Protein AF-A0A961KZN4-F1 (afdb_monomer_lite)

Foldseek 3Di:
DDPDDFDDDPLRSVLQVVLVVCVVVQVPDPQWDCPPSFTEGQDDVVVDLVVVLVRCVVSVDYDHPVHDPVCVVVVQVSQVVSVHGDDDDDPPPPD

Secondary structure (DSSP, 8-state):
-------SSHHHHHHHHHHHHTHHHHHHSTT---BTTB-EES-HHHH-HHHHHHHHHHHS--EE-S--GGGHHHHHHHHHHTT-------TT---

Structure (mmCIF, N/CA/C/O backbone):
data_AF-A0A961KZN4-F1
#
_entry.id   AF-A0A961KZN4-F1
#
loop_
_atom_site.group_PDB
_atom_site.id
_atom_site.type_symbol
_atom_site.label_atom_id
_atom_site.label_alt_id
_atom_site.label_comp_id
_atom_site.label_asym_id
_atom_site.label_entity_id
_atom_site.label_seq_id
_atom_site.pdbx_PDB_ins_code
_atom_site.Cartn_x
_atom_site.Cartn_y
_atom_site.Cartn_z
_atom_site.occupancy
_atom_site.B_iso_or_equiv
_atom_site.auth_seq_id
_atom_site.auth_comp_id
_atom_site.auth_asym_id
_atom_site.auth_atom_id
_atom_site.pdbx_PDB_model_num
ATOM 1 N N . MET A 1 1 ? -3.814 -19.064 27.855 1.00 37.53 1 MET A N 1
ATOM 2 C CA . MET A 1 1 ? -4.440 -18.147 26.879 1.00 37.53 1 MET A CA 1
ATOM 3 C C . MET A 1 1 ? -3.742 -16.807 27.024 1.00 37.53 1 MET A C 1
ATOM 5 O O . MET A 1 1 ? -3.679 -16.320 28.142 1.00 37.53 1 MET A O 1
ATOM 9 N N . VAL A 1 2 ? -3.093 -16.296 25.974 1.00 43.28 2 VAL A N 1
ATOM 10 C CA . VAL A 1 2 ? -2.237 -15.098 26.063 1.00 43.28 2 VAL A CA 1
ATOM 11 C C . VAL A 1 2 ? -3.055 -13.865 25.678 1.00 43.28 2 VAL A C 1
ATOM 13 O O . VAL A 1 2 ? -3.083 -13.472 24.518 1.00 43.28 2 VAL A O 1
ATOM 16 N N . GLU A 1 3 ? -3.721 -13.251 26.651 1.00 47.50 3 GLU A N 1
ATOM 17 C CA . GLU A 1 3 ? -4.110 -11.841 26.560 1.00 47.50 3 GLU A CA 1
ATOM 18 C C . GLU A 1 3 ? -2.912 -11.009 27.040 1.00 47.50 3 GLU A C 1
ATOM 20 O O . GLU A 1 3 ? -2.653 -10.934 28.237 1.00 47.50 3 GLU A O 1
ATOM 25 N N . GLY A 1 4 ? -2.114 -10.442 26.126 1.00 57.72 4 GLY A N 1
ATOM 26 C CA . GLY A 1 4 ? -0.996 -9.578 26.548 1.00 57.72 4 GLY A CA 1
ATOM 27 C C . GLY A 1 4 ? 0.115 -9.256 25.545 1.00 57.72 4 GLY A C 1
ATOM 28 O O . GLY A 1 4 ? 1.176 -8.817 25.973 1.00 57.72 4 GLY A O 1
ATOM 29 N N . GLY A 1 5 ? -0.072 -9.474 24.238 1.00 77.69 5 GLY A N 1
ATOM 30 C CA . GLY A 1 5 ? 1.012 -9.338 23.246 1.00 77.69 5 GLY A CA 1
ATOM 31 C C . GLY A 1 5 ? 0.982 -8.098 22.343 1.00 77.69 5 GLY A C 1
ATOM 32 O O . GLY A 1 5 ? 1.836 -7.983 21.469 1.00 77.69 5 GLY A O 1
ATOM 33 N N . LEU A 1 6 ? -0.002 -7.200 22.488 1.00 86.50 6 LEU A N 1
ATOM 34 C CA . LEU A 1 6 ? -0.196 -6.063 21.576 1.00 86.50 6 LEU A CA 1
ATOM 35 C C . LEU A 1 6 ? 0.282 -4.750 22.206 1.00 86.50 6 LEU A C 1
ATOM 37 O O . LEU A 1 6 ? -0.172 -4.371 23.286 1.00 86.50 6 LEU A O 1
ATOM 41 N N . TYR A 1 7 ? 1.149 -4.018 21.505 1.00 80.94 7 TYR A N 1
ATOM 42 C CA . TYR A 1 7 ? 1.857 -2.854 22.058 1.00 80.94 7 TYR A CA 1
ATOM 43 C C . TYR A 1 7 ? 1.442 -1.530 21.403 1.00 80.94 7 TYR A C 1
ATOM 45 O O . TYR A 1 7 ? 1.116 -1.496 20.220 1.00 80.94 7 TYR A O 1
ATOM 53 N N . GLY A 1 8 ? 1.507 -0.423 22.149 1.00 81.38 8 GLY A N 1
ATOM 54 C CA . GLY A 1 8 ? 1.264 0.930 21.627 1.00 81.38 8 GLY A CA 1
ATOM 55 C C . GLY A 1 8 ? -0.162 1.460 21.832 1.00 81.38 8 GLY A C 1
ATOM 56 O O . GLY A 1 8 ? -0.900 0.996 22.704 1.00 81.38 8 GLY A O 1
ATOM 57 N N . SER A 1 9 ? -0.532 2.477 21.051 1.00 83.81 9 SER A N 1
ATOM 58 C CA . SER A 1 9 ? -1.836 3.146 21.093 1.00 83.81 9 SER A CA 1
ATOM 59 C C . SER A 1 9 ? -2.990 2.200 20.732 1.00 83.81 9 SER A C 1
ATOM 61 O O . SER A 1 9 ? -2.793 1.108 20.196 1.00 83.81 9 SER A O 1
ATOM 63 N N . VAL A 1 10 ? -4.235 2.614 20.994 1.00 82.12 10 VAL A N 1
ATOM 64 C CA . VAL A 1 10 ? -5.425 1.814 20.641 1.00 82.12 10 VAL A CA 1
ATOM 65 C C . VAL A 1 10 ? -5.470 1.504 19.142 1.00 82.12 10 VAL A C 1
ATOM 67 O O . VAL A 1 10 ? -5.736 0.363 18.772 1.00 82.12 10 VAL A O 1
ATOM 70 N N . ALA A 1 11 ? -5.152 2.481 18.289 1.00 79.19 11 ALA A N 1
ATOM 71 C CA . ALA A 1 11 ? -5.083 2.278 16.844 1.00 79.19 11 ALA A CA 1
ATOM 72 C C . ALA A 1 11 ? -3.997 1.256 16.465 1.00 79.19 11 ALA A C 1
ATOM 74 O O . ALA A 1 11 ? -4.264 0.318 15.719 1.00 79.19 11 ALA A O 1
ATOM 75 N N . GLN A 1 12 ? -2.804 1.363 17.059 1.00 75.62 12 GLN A N 1
ATOM 76 C CA . GLN A 1 12 ? -1.701 0.429 16.807 1.00 75.62 12 GLN A CA 1
ATOM 77 C C . GLN A 1 12 ? -2.028 -1.001 17.248 1.00 75.62 12 GLN A C 1
ATOM 79 O O . GLN A 1 12 ? -1.654 -1.957 16.569 1.00 75.62 12 GLN A O 1
ATOM 84 N N . ARG A 1 13 ? -2.725 -1.168 18.376 1.00 84.44 13 ARG A N 1
ATOM 85 C CA . ARG A 1 13 ? -3.155 -2.489 18.852 1.00 84.44 13 ARG A CA 1
ATOM 86 C C . ARG A 1 13 ? -4.240 -3.092 17.960 1.00 84.44 13 ARG A C 1
ATOM 88 O O . ARG A 1 13 ? -4.186 -4.286 17.697 1.00 84.44 13 ARG A O 1
ATOM 95 N N . ARG A 1 14 ? -5.170 -2.284 17.438 1.00 87.06 14 ARG A N 1
ATOM 96 C CA . ARG A 1 14 ? -6.170 -2.749 16.458 1.00 87.06 14 ARG A CA 1
ATOM 97 C C . ARG A 1 14 ? -5.521 -3.239 15.165 1.00 87.06 14 ARG A C 1
ATOM 99 O O . ARG A 1 14 ? -5.854 -4.329 14.717 1.00 87.06 14 ARG A O 1
ATOM 106 N N . LEU A 1 15 ? -4.552 -2.493 14.631 1.00 79.69 15 LEU A N 1
ATOM 107 C CA . LEU A 1 15 ? -3.786 -2.918 13.453 1.00 79.69 15 LEU A CA 1
ATOM 108 C C . LEU A 1 15 ? -3.060 -4.247 13.702 1.00 79.69 15 LEU A C 1
ATOM 110 O O . LEU A 1 15 ? -3.120 -5.145 12.872 1.00 79.69 15 LEU A O 1
ATOM 114 N N . GLN A 1 16 ? -2.439 -4.413 14.874 1.00 84.12 16 GLN A N 1
ATOM 115 C CA . GLN A 1 16 ? -1.784 -5.672 15.240 1.00 84.12 16 GLN A CA 1
ATOM 116 C C . GLN A 1 16 ? -2.751 -6.855 15.368 1.00 84.12 16 GLN A C 1
ATOM 118 O O . GLN A 1 16 ? -2.382 -7.971 15.012 1.00 84.12 16 GLN A O 1
ATOM 123 N N . ALA A 1 17 ? -3.964 -6.634 15.875 1.00 86.75 17 ALA A N 1
ATOM 124 C CA . ALA A 1 17 ? -4.974 -7.683 15.967 1.00 86.75 17 ALA A CA 1
ATOM 125 C C . ALA A 1 17 ? -5.438 -8.130 14.570 1.00 86.75 17 ALA A C 1
ATOM 127 O O . ALA A 1 17 ? -5.346 -9.314 14.257 1.00 86.75 17 ALA A O 1
ATOM 128 N N . ALA A 1 18 ? -5.813 -7.183 13.704 1.00 85.56 18 ALA A N 1
ATOM 129 C CA . ALA A 1 18 ? -6.251 -7.468 12.332 1.00 85.56 18 ALA A CA 1
ATOM 130 C C . ALA A 1 18 ? -5.164 -8.193 11.518 1.00 85.56 18 ALA A C 1
ATOM 132 O O . ALA A 1 18 ? -5.412 -9.165 10.805 1.00 85.56 18 ALA A O 1
ATOM 133 N N . ALA A 1 19 ? -3.919 -7.767 11.698 1.00 81.12 19 ALA A N 1
ATOM 134 C CA . ALA A 1 19 ? -2.745 -8.433 11.170 1.00 81.12 19 ALA A CA 1
ATOM 135 C C . ALA A 1 19 ? -2.645 -9.916 11.567 1.00 81.12 19 ALA A C 1
ATOM 137 O O . ALA A 1 19 ? -2.443 -10.774 10.707 1.00 81.12 19 ALA A O 1
ATOM 138 N N . LEU A 1 20 ? -2.769 -10.217 12.863 1.00 86.38 20 LEU A N 1
ATOM 139 C CA . LEU A 1 20 ? -2.694 -11.587 13.376 1.00 86.38 20 LEU A CA 1
ATOM 140 C C . LEU A 1 20 ? -3.855 -12.444 12.860 1.00 86.38 20 LEU A C 1
ATOM 142 O O . LEU A 1 20 ? -3.638 -13.601 12.507 1.00 86.38 20 LEU A O 1
ATOM 146 N N . GLU A 1 21 ? -5.053 -11.869 12.752 1.00 88.56 21 GLU A N 1
ATOM 147 C CA . GLU A 1 21 ? -6.225 -12.524 12.160 1.00 88.56 21 GLU A CA 1
ATOM 148 C C . GLU A 1 21 ? -6.001 -12.874 10.677 1.00 88.56 21 GLU A C 1
ATOM 150 O O . GLU A 1 21 ? -6.410 -13.941 10.220 1.00 88.56 21 GLU A O 1
ATOM 155 N N . SER A 1 22 ? -5.281 -12.028 9.930 1.00 82.75 22 SER A N 1
ATOM 156 C CA . SER A 1 22 ? -4.979 -12.239 8.504 1.00 82.75 22 SER A CA 1
ATOM 157 C C . SER A 1 22 ? -3.834 -13.227 8.219 1.00 82.75 22 SER A C 1
ATOM 159 O O . SER A 1 22 ?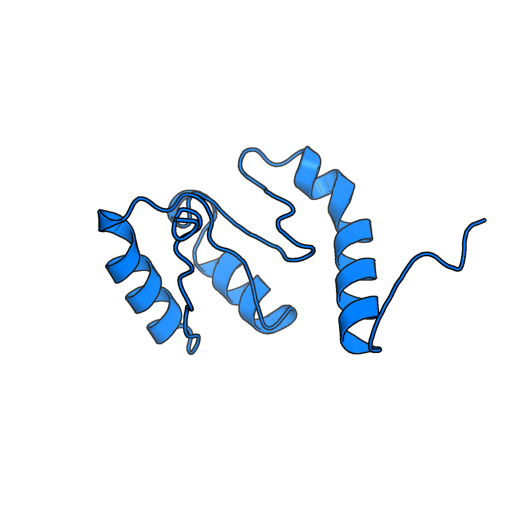 -3.588 -13.571 7.058 1.00 82.75 22 SER A O 1
ATOM 161 N N . LEU A 1 23 ? -3.109 -13.681 9.251 1.00 83.44 23 LEU A N 1
ATOM 162 C CA . LEU A 1 23 ? -1.818 -14.367 9.106 1.00 83.44 23 LEU A CA 1
ATOM 163 C C . LEU A 1 23 ? -1.886 -15.594 8.189 1.00 83.44 23 LEU A C 1
ATOM 165 O O . LEU A 1 23 ? -1.020 -15.795 7.335 1.00 83.44 23 LEU A O 1
ATOM 169 N N . GLU A 1 24 ? -2.920 -16.414 8.356 1.00 87.06 24 GLU A N 1
ATOM 170 C CA . GLU A 1 24 ? -3.043 -17.676 7.629 1.00 87.06 24 GLU A CA 1
ATOM 171 C C . GLU A 1 24 ? -3.426 -17.468 6.155 1.00 87.06 24 GLU A C 1
ATOM 173 O O . GLU A 1 24 ? -2.959 -18.203 5.281 1.00 87.06 24 GLU A O 1
ATOM 178 N N . ALA A 1 25 ? -4.217 -16.432 5.860 1.00 85.75 25 ALA A N 1
ATOM 179 C CA . ALA A 1 25 ? -4.550 -16.042 4.492 1.00 85.75 25 ALA A CA 1
ATOM 180 C C . ALA A 1 25 ? -3.321 -15.478 3.764 1.00 85.75 25 ALA A C 1
ATOM 182 O O . ALA A 1 25 ? -3.035 -15.865 2.629 1.00 85.75 25 ALA A O 1
ATOM 183 N N . THR A 1 26 ? -2.545 -14.632 4.448 1.00 82.44 26 THR A N 1
ATOM 184 C CA . THR A 1 26 ? -1.292 -14.068 3.929 1.00 82.44 26 THR A CA 1
ATOM 185 C C . THR A 1 26 ? -0.291 -15.170 3.584 1.00 82.44 26 THR A C 1
ATOM 187 O O . THR A 1 26 ? 0.235 -15.193 2.477 1.00 82.44 26 THR A O 1
ATOM 190 N N . ARG A 1 27 ? -0.089 -16.160 4.466 1.00 83.31 27 ARG A N 1
ATOM 191 C CA . ARG A 1 27 ? 0.818 -17.300 4.211 1.00 83.31 27 ARG A CA 1
ATOM 192 C C . ARG A 1 27 ? 0.457 -18.126 2.978 1.00 83.31 27 ARG A C 1
ATOM 194 O O . ARG A 1 27 ? 1.340 -18.721 2.368 1.00 83.31 27 ARG A O 1
ATOM 201 N N . ARG A 1 28 ? -0.830 -18.205 2.637 1.00 89.56 28 ARG A N 1
ATOM 202 C CA . ARG A 1 28 ? -1.327 -18.975 1.489 1.00 89.56 28 ARG A CA 1
ATOM 203 C C . ARG A 1 28 ? -1.374 -18.182 0.189 1.00 89.56 28 ARG A C 1
ATOM 205 O O . ARG A 1 28 ? -1.680 -18.769 -0.845 1.00 89.56 28 ARG A O 1
ATOM 212 N N . THR A 1 29 ? -1.091 -16.885 0.230 1.00 86.75 29 THR A N 1
ATOM 213 C CA . THR A 1 29 ? -1.198 -16.005 -0.932 1.00 86.75 29 THR A CA 1
ATOM 214 C C . THR A 1 29 ? 0.199 -15.715 -1.481 1.00 86.75 29 THR A C 1
ATOM 216 O O . THR A 1 29 ? 0.961 -14.993 -0.838 1.00 86.75 29 THR A O 1
ATOM 219 N N . PRO A 1 30 ? 0.571 -16.255 -2.658 1.00 83.31 30 PRO A N 1
ATOM 220 C CA . PRO A 1 30 ? 1.854 -15.944 -3.280 1.00 83.31 30 PRO A CA 1
ATOM 221 C C . PRO A 1 30 ? 2.038 -14.431 -3.464 1.00 83.31 30 PRO A C 1
ATOM 223 O O . PRO A 1 30 ? 1.140 -13.757 -3.966 1.00 83.31 30 PRO A O 1
ATOM 226 N N . GLY A 1 31 ? 3.195 -13.906 -3.051 1.00 73.88 31 GLY A N 1
ATOM 227 C CA . GLY A 1 31 ? 3.532 -12.477 -3.130 1.00 73.88 31 GLY A CA 1
ATOM 228 C C . GLY A 1 31 ? 2.957 -11.604 -2.007 1.00 73.88 31 GLY A C 1
ATOM 229 O O . GLY A 1 31 ? 3.280 -10.421 -1.932 1.00 73.88 31 GLY A O 1
ATOM 230 N N . ALA A 1 32 ? 2.133 -12.151 -1.106 1.00 78.62 32 ALA A N 1
ATOM 231 C CA . ALA A 1 32 ? 1.692 -11.408 0.068 1.00 78.62 32 ALA A CA 1
ATOM 232 C C . ALA A 1 32 ? 2.819 -11.340 1.108 1.00 78.62 32 ALA A C 1
ATOM 234 O O . ALA A 1 32 ? 3.397 -12.359 1.494 1.00 78.62 32 ALA A O 1
ATOM 235 N N . VAL A 1 33 ? 3.112 -10.133 1.595 1.00 66.69 33 VAL A N 1
ATOM 236 C CA . VAL A 1 33 ? 4.126 -9.904 2.628 1.00 66.69 33 VAL A CA 1
ATOM 237 C C . VAL A 1 33 ? 3.513 -9.224 3.839 1.00 66.69 33 VAL A C 1
ATOM 239 O O . VAL A 1 33 ? 2.746 -8.272 3.728 1.00 66.69 33 VAL A O 1
ATOM 242 N N . PHE A 1 34 ? 3.909 -9.688 5.021 1.00 66.25 34 PHE A N 1
ATOM 243 C CA . PHE A 1 34 ? 3.618 -9.002 6.270 1.00 66.25 34 PHE A CA 1
ATOM 244 C C . PHE A 1 34 ? 4.790 -8.077 6.608 1.00 66.25 34 PHE A C 1
ATOM 246 O O . PHE A 1 34 ? 5.762 -8.473 7.255 1.00 66.25 34 PHE A O 1
ATOM 253 N N . ALA A 1 35 ? 4.756 -6.854 6.086 1.00 59.12 35 ALA A N 1
ATOM 254 C CA . ALA A 1 35 ? 5.832 -5.890 6.265 1.00 59.12 35 ALA A CA 1
ATOM 255 C C . ALA A 1 35 ? 5.497 -4.946 7.422 1.00 59.12 35 ALA A C 1
ATOM 257 O O . ALA A 1 35 ? 4.513 -4.218 7.371 1.00 59.12 35 ALA A O 1
ATOM 258 N N . ALA A 1 36 ? 6.318 -4.958 8.476 1.00 57.28 36 ALA A N 1
ATOM 259 C CA . ALA A 1 36 ? 6.233 -3.986 9.573 1.00 57.28 36 ALA A CA 1
ATOM 260 C C . ALA A 1 36 ? 4.825 -3.820 10.196 1.00 57.28 36 ALA A C 1
ATOM 262 O O . ALA A 1 36 ? 4.467 -2.747 10.671 1.00 57.28 36 ALA A O 1
ATOM 263 N N . ARG A 1 37 ? 4.043 -4.906 10.251 1.00 63.25 37 ARG A N 1
ATOM 264 C CA . ARG A 1 37 ? 2.663 -4.944 10.770 1.00 63.25 37 ARG A CA 1
ATOM 265 C C . ARG A 1 37 ? 1.595 -4.224 9.946 1.00 63.25 37 ARG A C 1
ATOM 267 O O . ARG A 1 37 ? 0.534 -3.921 10.482 1.00 63.25 37 ARG A O 1
ATOM 274 N N . MET A 1 38 ? 1.857 -3.997 8.665 1.00 71.06 38 MET A N 1
ATOM 275 C CA . MET A 1 38 ? 0.889 -3.473 7.707 1.00 71.06 38 MET A CA 1
ATOM 276 C C . MET A 1 38 ? 0.767 -4.428 6.522 1.00 71.06 38 MET A C 1
ATOM 278 O O . MET A 1 38 ? 1.725 -5.127 6.170 1.00 71.06 38 MET A O 1
ATOM 282 N N . SER A 1 39 ? -0.404 -4.432 5.890 1.00 81.88 39 SER A N 1
ATOM 283 C CA . SER A 1 39 ? -0.595 -5.049 4.581 1.00 81.88 39 SER A CA 1
ATOM 284 C C . SER A 1 39 ? 0.390 -4.448 3.566 1.00 81.88 39 SER A C 1
ATOM 286 O O . SER A 1 39 ? 0.753 -3.268 3.650 1.00 81.88 39 SER A O 1
ATOM 288 N N . GLY A 1 40 ? 0.863 -5.241 2.605 1.00 88.75 40 GLY A N 1
ATOM 289 C CA . GLY A 1 40 ? 1.821 -4.755 1.617 1.00 88.75 40 GLY A CA 1
ATOM 290 C C . GLY A 1 40 ? 1.937 -5.608 0.366 1.00 88.75 40 GLY A C 1
ATOM 291 O O . GLY A 1 40 ? 1.460 -6.741 0.326 1.00 88.75 40 GLY A O 1
ATOM 292 N N . THR A 1 41 ? 2.581 -5.041 -0.652 1.00 92.19 41 THR A N 1
ATOM 293 C CA . THR A 1 41 ? 2.835 -5.699 -1.938 1.00 92.19 41 THR A CA 1
ATOM 294 C C . THR A 1 41 ? 4.228 -5.372 -2.474 1.00 92.19 41 THR A C 1
ATOM 296 O O . THR A 1 41 ? 4.774 -4.299 -2.208 1.00 92.19 41 THR A O 1
ATOM 299 N N . GLU A 1 42 ? 4.787 -6.299 -3.245 1.00 91.19 42 GLU A N 1
ATOM 300 C CA . GLU A 1 42 ? 5.976 -6.092 -4.083 1.00 91.19 42 GLU A CA 1
ATOM 301 C C . GLU A 1 42 ? 5.656 -6.021 -5.585 1.00 91.19 42 GLU A C 1
ATOM 303 O O . GLU A 1 42 ? 6.513 -5.677 -6.392 1.00 91.19 42 GLU A O 1
ATOM 308 N N . ASP A 1 43 ? 4.402 -6.288 -5.959 1.00 92.44 43 ASP A N 1
ATOM 309 C CA . ASP A 1 43 ? 3.911 -6.239 -7.336 1.00 92.44 43 ASP A CA 1
ATOM 310 C C . ASP A 1 43 ? 2.473 -5.682 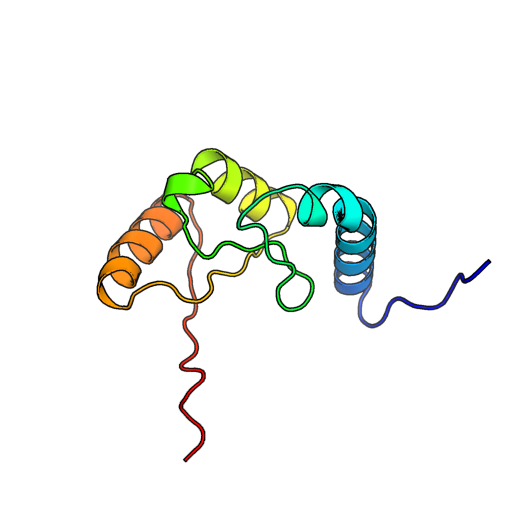-7.347 1.00 92.44 43 ASP A C 1
ATOM 312 O O . ASP A 1 43 ? 1.501 -6.429 -7.174 1.00 92.44 43 ASP A O 1
ATOM 316 N N . PRO A 1 44 ? 2.306 -4.352 -7.471 1.00 93.81 44 PRO A N 1
ATOM 317 C CA . PRO A 1 44 ? 0.997 -3.702 -7.419 1.00 93.81 44 PRO A CA 1
ATOM 318 C C . PRO A 1 44 ? 0.037 -4.164 -8.519 1.00 93.81 44 PRO A C 1
ATOM 320 O O . PRO A 1 44 ? -1.161 -4.298 -8.264 1.00 93.81 44 PRO A O 1
ATOM 323 N N . GLU A 1 45 ? 0.558 -4.459 -9.712 1.00 94.25 45 GLU A N 1
ATOM 324 C CA . GLU A 1 45 ? -0.244 -4.883 -10.861 1.00 94.25 45 GLU A CA 1
ATOM 325 C C . GLU A 1 45 ? -0.848 -6.266 -10.629 1.00 94.25 45 GLU A C 1
ATOM 327 O O . GLU A 1 45 ? -2.049 -6.465 -10.813 1.00 94.25 45 GLU A O 1
ATOM 332 N N . ARG A 1 46 ? -0.045 -7.222 -10.144 1.00 93.44 46 ARG A N 1
ATOM 333 C CA . ARG A 1 46 ? -0.549 -8.567 -9.818 1.00 93.44 46 ARG A CA 1
ATOM 334 C C . ARG A 1 46 ? -1.407 -8.574 -8.556 1.00 93.44 46 ARG A C 1
ATOM 336 O O . ARG A 1 46 ? -2.324 -9.388 -8.446 1.00 93.44 46 ARG A O 1
ATOM 343 N N . PHE A 1 47 ? -1.127 -7.684 -7.605 1.00 93.75 47 PHE A N 1
ATOM 344 C CA . PHE A 1 47 ? -1.895 -7.582 -6.365 1.00 93.75 47 PHE A CA 1
ATOM 345 C C . PHE A 1 47 ? -3.280 -6.945 -6.570 1.00 93.75 47 PHE A C 1
ATOM 347 O O . PHE A 1 47 ? -4.243 -7.351 -5.905 1.00 93.75 47 PHE A O 1
ATOM 354 N N . GLY A 1 48 ? -3.380 -6.021 -7.530 1.00 96.12 48 GLY A N 1
ATOM 355 C CA . GLY A 1 48 ? -4.611 -5.398 -8.004 1.00 96.12 48 GLY A CA 1
ATOM 356 C C . GLY A 1 48 ? -4.913 -4.056 -7.334 1.00 96.12 48 GLY A C 1
ATOM 357 O O . GLY A 1 48 ? -5.051 -3.961 -6.113 1.00 96.12 48 GLY A O 1
ATOM 358 N N . TRP A 1 49 ? -5.105 -3.016 -8.148 1.00 95.94 49 TRP A N 1
ATOM 359 C CA . TRP A 1 49 ? -5.345 -1.647 -7.675 1.00 95.94 49 TRP A CA 1
ATOM 360 C C . TRP A 1 49 ? -6.658 -1.457 -6.909 1.00 95.94 49 TRP A C 1
ATOM 362 O O . TRP A 1 49 ? -6.695 -0.688 -5.949 1.00 95.94 49 TRP A O 1
ATOM 372 N N . ASP A 1 50 ? -7.710 -2.200 -7.252 1.00 96.62 50 ASP A N 1
ATOM 373 C CA . ASP A 1 50 ? -8.970 -2.156 -6.499 1.00 96.62 50 ASP A CA 1
ATOM 374 C C . ASP A 1 50 ? -8.784 -2.665 -5.064 1.00 96.62 50 ASP A C 1
ATOM 376 O O . ASP A 1 50 ? -9.302 -2.081 -4.107 1.00 96.62 50 ASP A O 1
ATOM 380 N N . ARG A 1 51 ? -7.980 -3.725 -4.903 1.00 95.62 51 ARG A N 1
ATOM 381 C CA . ARG A 1 51 ? -7.622 -4.285 -3.596 1.00 95.62 51 ARG A CA 1
ATOM 382 C C . ARG A 1 51 ? -6.744 -3.318 -2.807 1.00 95.62 51 ARG A C 1
ATOM 384 O O . ARG A 1 51 ? -7.015 -3.097 -1.630 1.00 95.62 51 ARG A O 1
ATOM 391 N N . ILE A 1 52 ? -5.747 -2.716 -3.454 1.00 95.81 52 ILE A N 1
ATOM 392 C CA . ILE A 1 52 ? -4.896 -1.666 -2.870 1.00 95.81 52 ILE A CA 1
ATOM 393 C C . ILE A 1 52 ? -5.759 -0.529 -2.317 1.00 95.81 52 ILE A C 1
ATOM 395 O O . ILE A 1 52 ? -5.640 -0.175 -1.146 1.00 95.81 52 ILE A O 1
ATOM 399 N N . GLY A 1 53 ? -6.691 -0.012 -3.121 1.00 96.38 53 GLY A N 1
ATOM 400 C CA . GLY A 1 53 ? -7.599 1.049 -2.694 1.00 96.38 53 GLY A CA 1
ATOM 401 C C . GLY A 1 53 ? -8.506 0.634 -1.532 1.00 96.38 53 GLY A C 1
ATOM 402 O O . GLY A 1 53 ? -8.760 1.440 -0.639 1.00 96.38 53 GLY A O 1
ATOM 403 N N . ALA A 1 54 ? -8.992 -0.611 -1.511 1.00 95.81 54 ALA A N 1
ATOM 404 C CA . ALA A 1 54 ? -9.802 -1.123 -0.406 1.00 95.81 54 ALA A CA 1
ATOM 405 C C . ALA A 1 54 ? -9.011 -1.197 0.911 1.00 95.81 54 ALA A C 1
ATOM 407 O O . ALA A 1 54 ? -9.507 -0.728 1.935 1.00 95.81 54 ALA A O 1
ATOM 408 N N . ILE A 1 55 ? -7.779 -1.715 0.870 1.00 92.06 55 ILE A N 1
ATOM 409 C CA . ILE A 1 55 ? -6.877 -1.782 2.030 1.00 92.06 55 ILE A CA 1
ATOM 410 C C . ILE A 1 55 ? -6.558 -0.375 2.528 1.00 92.06 55 ILE A C 1
ATOM 412 O O . ILE A 1 55 ? -6.753 -0.086 3.702 1.00 92.06 55 ILE A O 1
ATOM 416 N N . LEU A 1 56 ? -6.149 0.532 1.639 1.00 93.62 56 LEU A N 1
ATOM 417 C CA . LEU A 1 56 ? -5.815 1.909 2.004 1.00 93.62 56 LEU A CA 1
ATOM 418 C C . LEU A 1 56 ? -6.991 2.647 2.658 1.00 93.62 56 LEU A C 1
ATOM 420 O O . LEU A 1 56 ? -6.797 3.356 3.642 1.00 93.62 56 LEU A O 1
ATOM 424 N N . ARG A 1 57 ? -8.223 2.445 2.174 1.00 94.81 57 ARG A N 1
ATOM 425 C CA . ARG A 1 57 ? -9.427 3.024 2.794 1.00 94.81 57 ARG A CA 1
ATOM 426 C C . ARG A 1 57 ? -9.765 2.413 4.156 1.00 94.81 57 ARG A C 1
ATOM 428 O O . ARG A 1 57 ? -10.289 3.124 5.008 1.00 94.81 57 ARG A O 1
ATOM 435 N N . ALA A 1 58 ? -9.508 1.121 4.354 1.00 90.12 58 ALA A N 1
ATOM 436 C CA . ALA A 1 58 ? -9.838 0.419 5.594 1.00 90.12 58 ALA A CA 1
ATOM 437 C C . ALA A 1 58 ? -8.770 0.601 6.687 1.00 90.12 58 ALA A C 1
ATOM 439 O O . ALA A 1 58 ? -9.101 0.794 7.855 1.00 90.12 58 ALA A O 1
ATOM 440 N N . GLU A 1 59 ? -7.495 0.538 6.308 1.00 86.56 59 GLU A N 1
ATOM 441 C CA . GLU A 1 59 ? -6.345 0.493 7.217 1.00 86.56 59 GLU A CA 1
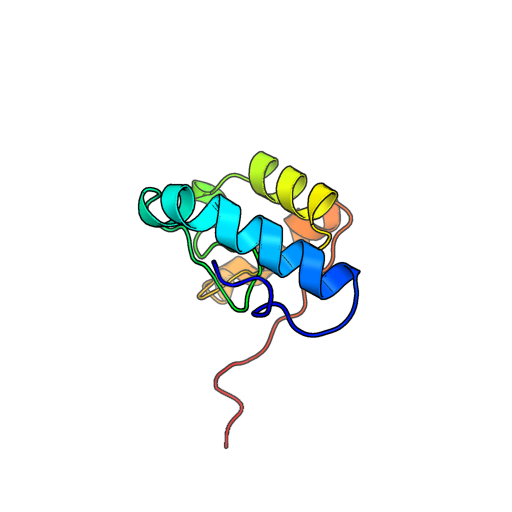ATOM 442 C C . GLU A 1 59 ? -5.600 1.836 7.297 1.00 86.56 59 GLU A C 1
ATOM 444 O O . GLU A 1 59 ? -4.847 2.070 8.241 1.00 86.56 59 GLU A O 1
ATOM 449 N N . GLY A 1 60 ? -5.813 2.737 6.332 1.00 88.12 60 GLY A N 1
ATOM 450 C CA . GLY A 1 60 ? -5.190 4.064 6.269 1.00 88.12 60 GLY A CA 1
ATOM 451 C C . GLY A 1 60 ? -3.744 4.071 5.766 1.00 88.12 60 GLY A C 1
ATOM 452 O O . GLY A 1 60 ? -3.226 5.135 5.434 1.00 88.12 60 GLY A O 1
ATOM 453 N N . ALA A 1 61 ? -3.090 2.911 5.688 1.00 87.88 61 ALA A N 1
ATOM 454 C CA . ALA A 1 61 ? -1.734 2.765 5.180 1.00 87.88 61 ALA A CA 1
ATOM 455 C C . ALA A 1 61 ? -1.495 1.348 4.645 1.00 87.88 61 ALA A C 1
ATOM 457 O O . ALA A 1 61 ? -2.104 0.384 5.100 1.00 87.88 61 ALA A O 1
ATOM 458 N N . MET A 1 62 ? -0.565 1.226 3.702 1.00 90.94 62 MET A N 1
ATOM 459 C CA . MET A 1 62 ? 0.001 -0.049 3.273 1.00 90.94 62 MET A CA 1
ATOM 460 C C . MET A 1 62 ? 1.456 0.153 2.859 1.00 90.94 62 MET A C 1
ATOM 462 O O . MET A 1 62 ? 1.903 1.281 2.653 1.00 90.94 62 MET A O 1
ATOM 466 N N . THR A 1 63 ? 2.194 -0.939 2.711 1.00 90.44 63 THR A N 1
ATOM 467 C CA . THR A 1 63 ? 3.601 -0.895 2.300 1.00 90.44 63 THR A CA 1
ATOM 468 C C . THR A 1 63 ? 3.794 -1.373 0.869 1.00 90.44 63 THR A C 1
ATOM 470 O O . THR A 1 63 ? 3.182 -2.342 0.422 1.00 90.44 63 THR A O 1
ATOM 473 N N . PHE A 1 64 ? 4.700 -0.707 0.166 1.00 90.31 64 PHE A N 1
ATOM 474 C CA . PHE A 1 64 ? 5.219 -1.132 -1.125 1.00 90.31 64 PHE A CA 1
ATOM 475 C C . PHE A 1 64 ? 6.687 -1.487 -0.919 1.00 90.31 64 PHE A C 1
ATOM 477 O O . PHE A 1 64 ? 7.444 -0.669 -0.396 1.00 90.31 64 PHE A O 1
ATOM 484 N N . ARG A 1 65 ? 7.094 -2.712 -1.255 1.00 86.19 65 ARG A N 1
ATOM 485 C CA . ARG A 1 65 ? 8.469 -3.184 -1.030 1.00 86.19 65 ARG A CA 1
ATOM 486 C C . ARG A 1 65 ? 9.082 -3.660 -2.336 1.00 86.19 65 ARG A C 1
ATOM 488 O O 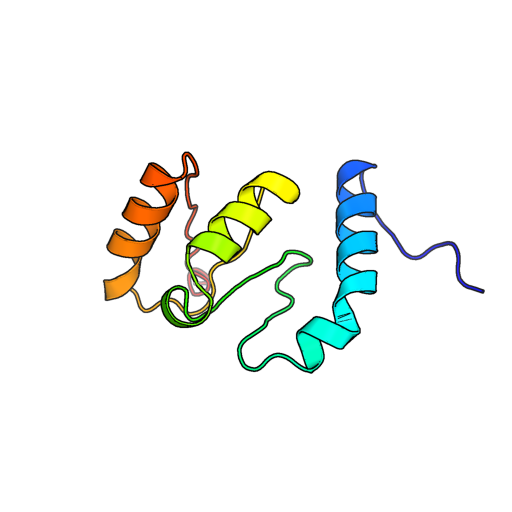. ARG A 1 65 ? 8.379 -4.225 -3.154 1.00 86.19 65 ARG A O 1
ATOM 495 N N . MET A 1 66 ? 10.390 -3.469 -2.508 1.00 85.38 66 MET A N 1
ATOM 496 C CA . MET A 1 66 ? 11.136 -3.968 -3.674 1.00 85.38 66 MET A CA 1
ATOM 497 C C . MET A 1 66 ? 10.560 -3.503 -5.023 1.00 85.38 66 MET A C 1
ATOM 499 O O . MET A 1 66 ? 10.763 -4.155 -6.044 1.00 85.38 66 MET A O 1
ATOM 503 N N . ILE A 1 67 ? 9.862 -2.363 -5.038 1.00 88.25 67 ILE A N 1
ATOM 504 C CA . ILE A 1 67 ? 9.383 -1.759 -6.278 1.00 88.25 67 ILE A CA 1
ATOM 505 C C . ILE A 1 67 ? 10.605 -1.306 -7.068 1.00 88.25 67 ILE A C 1
ATOM 507 O O . ILE A 1 67 ? 11.452 -0.574 -6.554 1.00 88.25 67 ILE A O 1
ATOM 511 N N . ALA A 1 68 ? 10.710 -1.759 -8.316 1.00 87.06 68 ALA A N 1
ATOM 512 C CA . ALA A 1 68 ? 11.757 -1.292 -9.208 1.00 87.06 68 ALA A CA 1
ATOM 513 C C . ALA A 1 68 ? 11.677 0.237 -9.327 1.00 87.06 68 ALA A C 1
ATOM 515 O O . ALA A 1 68 ? 10.596 0.772 -9.558 1.00 87.06 68 ALA A O 1
ATOM 516 N N . ALA A 1 69 ? 12.809 0.938 -9.230 1.00 87.12 69 ALA A N 1
ATOM 517 C CA . ALA A 1 69 ? 12.836 2.406 -9.230 1.00 87.12 69 ALA A CA 1
ATOM 518 C C . ALA A 1 69 ? 12.105 3.029 -10.438 1.00 87.12 69 ALA A C 1
ATOM 520 O O . ALA A 1 69 ? 11.435 4.049 -10.309 1.00 87.12 69 ALA A O 1
ATOM 521 N N . ALA A 1 70 ? 12.166 2.373 -11.601 1.00 89.75 70 ALA A N 1
ATOM 522 C CA . ALA A 1 70 ? 11.464 2.798 -12.812 1.00 89.75 70 ALA A CA 1
ATOM 523 C C . ALA A 1 70 ? 9.925 2.739 -12.705 1.00 89.75 70 ALA A C 1
ATOM 525 O O . ALA A 1 70 ? 9.238 3.412 -13.467 1.00 89.75 70 ALA A O 1
ATOM 526 N N . ALA A 1 71 ? 9.381 1.946 -11.779 1.00 90.12 71 ALA A N 1
ATOM 527 C CA . ALA A 1 71 ? 7.947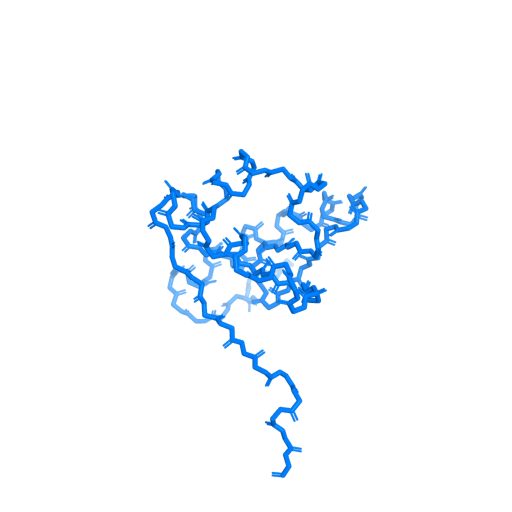 1.796 -11.547 1.00 90.12 71 ALA A CA 1
ATOM 528 C C . ALA A 1 71 ? 7.407 2.729 -10.446 1.00 90.12 71 ALA A C 1
ATOM 530 O O . ALA A 1 71 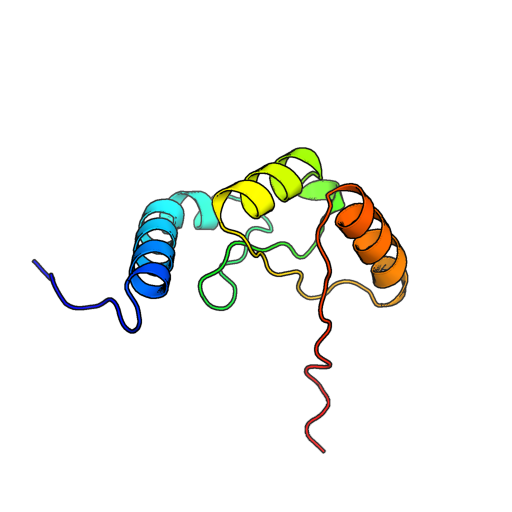? 6.193 2.914 -10.356 1.00 90.12 71 ALA A O 1
ATOM 531 N N . CYS A 1 72 ? 8.271 3.349 -9.631 1.00 90.94 72 CYS A N 1
ATOM 532 C CA . CYS A 1 72 ? 7.848 4.244 -8.547 1.00 90.94 72 CYS A CA 1
ATOM 533 C C . CYS A 1 72 ? 6.963 5.420 -9.015 1.00 90.94 72 CYS A C 1
ATOM 535 O O . CYS A 1 72 ? 5.935 5.638 -8.373 1.00 90.94 72 CYS A O 1
ATOM 537 N N . PRO A 1 73 ? 7.256 6.121 -10.135 1.00 93.75 73 PRO A N 1
ATOM 538 C CA . PRO A 1 73 ? 6.409 7.225 -10.599 1.00 93.75 73 PRO A CA 1
ATOM 539 C C . PRO A 1 73 ? 4.981 6.795 -10.953 1.00 93.75 73 PRO A C 1
ATOM 541 O O . PRO A 1 73 ? 4.024 7.529 -10.711 1.00 93.75 73 PRO A O 1
ATOM 544 N N . GLU A 1 74 ? 4.814 5.590 -11.505 1.00 94.44 74 GLU A N 1
ATOM 545 C CA . GLU A 1 74 ? 3.482 5.064 -11.808 1.00 94.44 74 GLU A CA 1
ATOM 546 C C . GLU A 1 74 ? 2.731 4.713 -10.521 1.00 94.44 74 GLU A C 1
ATOM 548 O O . GLU A 1 74 ? 1.560 5.057 -10.378 1.00 94.44 74 GLU A O 1
ATOM 553 N N . VAL A 1 75 ? 3.407 4.104 -9.542 1.00 94.88 75 VAL A N 1
ATOM 554 C CA . VAL A 1 75 ? 2.806 3.817 -8.231 1.00 94.88 75 VAL A CA 1
ATOM 555 C C . VAL A 1 75 ? 2.356 5.103 -7.534 1.00 94.88 75 VAL A C 1
ATOM 557 O O . VAL A 1 75 ? 1.230 5.167 -7.044 1.00 94.88 75 VAL A O 1
ATOM 560 N N . GLU A 1 76 ? 3.191 6.144 -7.536 1.00 95.19 76 GLU A N 1
ATOM 561 C CA . GLU A 1 76 ? 2.848 7.473 -7.017 1.00 95.19 76 GLU A CA 1
ATOM 562 C C . GLU A 1 76 ? 1.593 8.042 -7.680 1.00 95.19 76 GLU A C 1
ATOM 564 O O . GLU A 1 76 ? 0.659 8.458 -6.992 1.00 95.19 76 GLU A O 1
ATOM 569 N N . ARG A 1 77 ? 1.545 8.015 -9.017 1.00 96.56 77 ARG A N 1
ATOM 570 C CA . ARG A 1 77 ? 0.412 8.519 -9.799 1.00 96.56 77 ARG A CA 1
ATOM 571 C C . ARG A 1 77 ? -0.887 7.799 -9.434 1.00 96.56 77 ARG A C 1
ATOM 573 O O . ARG A 1 77 ? -1.897 8.450 -9.178 1.00 96.56 77 ARG A O 1
ATOM 580 N N . ARG A 1 78 ? -0.859 6.466 -9.367 1.00 96.62 78 ARG A N 1
ATOM 581 C CA . ARG A 1 78 ? -2.029 5.637 -9.027 1.00 96.62 78 ARG A CA 1
ATOM 582 C C . ARG A 1 78 ? -2.504 5.867 -7.595 1.00 96.62 78 ARG A C 1
ATOM 584 O O . ARG A 1 78 ? -3.705 5.891 -7.343 1.00 96.62 78 ARG A O 1
ATOM 591 N N . LEU A 1 79 ? -1.583 6.057 -6.653 1.00 95.81 79 LEU A N 1
ATOM 592 C CA . LEU A 1 79 ? -1.932 6.384 -5.272 1.00 95.81 79 LEU A CA 1
ATOM 593 C C . LEU A 1 79 ? -2.557 7.776 -5.165 1.00 95.81 79 LEU A C 1
ATOM 595 O O . LEU A 1 79 ? -3.570 7.924 -4.482 1.00 95.81 79 LEU A O 1
ATOM 599 N N . ALA A 1 80 ? -2.030 8.758 -5.899 1.00 96.12 80 ALA A N 1
ATOM 600 C CA . ALA A 1 80 ? -2.596 10.101 -5.948 1.00 96.12 80 ALA A CA 1
ATOM 601 C C . ALA A 1 80 ? -4.031 10.101 -6.508 1.00 96.12 80 ALA A C 1
ATOM 603 O O . ALA A 1 80 ? -4.902 10.766 -5.948 1.00 96.12 80 ALA A O 1
ATOM 604 N N . GLU A 1 81 ? -4.314 9.301 -7.543 1.00 96.69 81 GLU A N 1
ATOM 605 C CA . GLU A 1 81 ? -5.678 9.101 -8.070 1.00 96.69 81 GLU A CA 1
ATOM 606 C C . GLU A 1 81 ? -6.637 8.501 -7.032 1.00 96.69 81 GLU A C 1
ATOM 608 O O . GLU A 1 81 ? -7.831 8.797 -7.035 1.00 96.69 81 GLU A O 1
ATOM 613 N N . LEU A 1 82 ? -6.116 7.686 -6.113 1.00 94.31 82 LEU A N 1
ATOM 614 C CA . LEU A 1 82 ? -6.870 7.123 -4.994 1.00 94.31 82 LEU A CA 1
ATOM 615 C C . LEU A 1 82 ? -6.979 8.080 -3.793 1.00 94.31 82 LEU A C 1
ATOM 617 O O . LEU A 1 82 ? -7.659 7.743 -2.823 1.00 94.31 82 LEU A O 1
ATOM 621 N N . GLY A 1 83 ? -6.337 9.252 -3.841 1.00 95.62 83 GLY A N 1
ATOM 622 C CA . GLY A 1 83 ? -6.304 10.228 -2.749 1.00 95.62 83 GLY A CA 1
ATOM 623 C C . GLY A 1 83 ? -5.274 9.925 -1.656 1.00 95.62 83 GLY A C 1
ATOM 624 O O . GLY A 1 83 ? -5.406 10.430 -0.543 1.00 95.62 83 GLY A O 1
ATOM 625 N N . PHE A 1 84 ? -4.261 9.107 -1.952 1.00 94.00 84 PHE A N 1
ATOM 626 C CA . PHE A 1 84 ? -3.186 8.737 -1.029 1.00 94.00 84 PHE A CA 1
ATOM 627 C C . PHE A 1 84 ? -1.828 9.240 -1.530 1.00 94.00 84 PHE A C 1
ATOM 629 O O . PHE A 1 84 ? -1.607 9.408 -2.726 1.00 94.00 84 PHE A O 1
ATOM 636 N N . ALA A 1 85 ? -0.896 9.456 -0.604 1.00 91.31 85 ALA A N 1
ATOM 637 C CA . ALA A 1 85 ? 0.496 9.772 -0.911 1.00 91.31 85 ALA A CA 1
ATOM 638 C C . ALA A 1 85 ? 1.403 8.606 -0.500 1.00 91.31 85 ALA A C 1
ATOM 640 O O . ALA A 1 85 ? 1.066 7.839 0.405 1.00 91.31 85 ALA A O 1
ATOM 641 N N . VAL A 1 86 ? 2.566 8.494 -1.138 1.00 88.62 86 VAL A N 1
ATOM 642 C CA . VAL A 1 86 ? 3.606 7.525 -0.775 1.00 88.62 86 VAL A CA 1
ATOM 643 C C . VAL A 1 86 ? 4.844 8.254 -0.274 1.00 88.62 86 VAL A C 1
ATOM 645 O O . VAL A 1 86 ? 5.218 9.301 -0.794 1.00 88.62 86 VAL A O 1
ATOM 648 N N . ALA A 1 87 ? 5.465 7.690 0.756 1.00 84.44 87 ALA A N 1
ATOM 649 C CA . ALA A 1 87 ? 6.781 8.088 1.223 1.00 84.44 87 ALA A CA 1
ATOM 650 C C . ALA A 1 87 ? 7.741 6.932 0.948 1.00 84.44 87 ALA A C 1
ATOM 652 O O . ALA A 1 87 ? 7.562 5.835 1.487 1.00 84.44 87 ALA A O 1
ATOM 653 N N . TRP A 1 88 ? 8.735 7.175 0.099 1.00 81.56 88 TRP A N 1
ATOM 654 C CA . TRP A 1 88 ? 9.801 6.219 -0.167 1.00 81.56 88 TRP A CA 1
ATOM 655 C C . TRP A 1 88 ? 10.917 6.383 0.855 1.00 81.56 88 TRP A C 1
ATOM 657 O O . TRP A 1 88 ? 11.225 7.491 1.288 1.00 81.56 88 TRP A O 1
ATOM 667 N N . TRP A 1 89 ? 11.519 5.262 1.226 1.00 69.69 89 TRP A N 1
ATOM 668 C CA . TRP A 1 89 ? 12.651 5.202 2.137 1.00 69.69 89 TRP A CA 1
ATOM 669 C C . TRP A 1 89 ? 13.746 4.461 1.387 1.00 69.69 89 TRP A C 1
ATOM 671 O O . TRP A 1 89 ? 13.515 3.327 0.955 1.00 69.69 89 TRP A O 1
ATOM 681 N N . ASP A 1 90 ? 14.907 5.086 1.209 1.00 65.81 90 ASP A N 1
ATOM 682 C CA . ASP A 1 90 ? 16.068 4.356 0.720 1.00 65.81 90 ASP A CA 1
ATOM 683 C C . ASP A 1 90 ? 16.606 3.493 1.866 1.00 65.81 90 ASP A C 1
ATOM 685 O O . ASP A 1 90 ? 17.145 3.984 2.855 1.00 65.81 90 ASP A O 1
ATOM 689 N N . VAL A 1 91 ? 16.408 2.180 1.762 1.00 61.91 91 VAL A N 1
ATOM 690 C CA . VAL A 1 91 ? 16.875 1.208 2.761 1.00 61.91 91 VAL A CA 1
ATOM 691 C C . VAL A 1 91 ? 18.395 1.018 2.749 1.00 61.91 91 VAL A C 1
ATOM 693 O O . VAL A 1 91 ? 18.916 0.348 3.640 1.00 61.91 91 VAL A O 1
ATOM 696 N N . PHE A 1 92 ? 19.102 1.592 1.771 1.00 63.12 92 PHE A N 1
ATOM 697 C CA . PHE A 1 92 ? 20.558 1.544 1.661 1.00 63.12 92 PHE A CA 1
ATOM 698 C C . PHE A 1 92 ? 21.249 2.845 2.095 1.00 63.12 92 PHE A C 1
ATOM 700 O O . PHE A 1 92 ? 22.480 2.874 2.113 1.00 63.12 92 PHE A O 1
ATOM 707 N N . GLU A 1 93 ? 20.512 3.884 2.517 1.00 48.50 93 GLU A N 1
ATOM 708 C CA . GLU A 1 93 ? 21.086 5.032 3.240 1.00 48.50 93 GLU A CA 1
ATOM 709 C C . GLU A 1 93 ? 21.482 4.611 4.668 1.00 48.50 93 GLU A C 1
ATOM 711 O O . GLU A 1 93 ? 20.837 4.900 5.674 1.00 48.50 93 GLU A O 1
ATOM 716 N N . GLY A 1 94 ? 22.573 3.857 4.733 1.00 46.22 94 GLY A N 1
ATOM 717 C CA . GLY A 1 94 ? 23.312 3.484 5.927 1.00 46.22 94 GLY A CA 1
ATOM 718 C C . GLY A 1 94 ? 24.796 3.485 5.585 1.00 46.22 94 GLY A C 1
ATOM 719 O O . GLY A 1 94 ? 25.424 2.428 5.564 1.00 46.22 94 GLY A O 1
ATOM 720 N N . SER A 1 95 ? 25.319 4.661 5.231 1.00 44.28 95 SER A N 1
ATOM 721 C CA . SER A 1 95 ? 26.756 4.943 5.114 1.00 44.28 95 SER A CA 1
ATOM 722 C C . SER A 1 95 ? 27.283 5.585 6.387 1.00 44.28 95 SER A C 1
ATOM 724 O O . SER A 1 95 ? 26.629 6.559 6.828 1.00 44.28 95 SER A O 1
#

pLDDT: mean 83.06, std 13.89, range [37.53, 96.69]

Radius of gyration: 14.66 Å; chains: 1; bounding box: 37×29×40 Å

Sequence (95 aa):
MVEGGLYGSVAQRRLQAAALESLEATRRTPGAVFAARMSGTEDPERFGWDRIGAILRAEGAMTFRMIAAAACPEVERRLAELGFAVAWWDVFEGS